Protein AF-A0AAW0H2U3-F1 (afdb_monomer_lite)

Secondary structure (DSSP, 8-state):
------------------------------------------------TT-----S--TTS--SHHHHHHHHHS-HHHHHHHHHHHHHHHHHHHHHHHHHHHHHHHHHHHHHHHHHHHHHHHHHHHHHHHHHHHHHHHHHHHHHHHHHHHHHHHHHHHHHHHHHHHHHHHHHHHTS--

Sequence (178 aa):
MKKQANKTASSGSSDKDSSAESSAPEEGEVSDSDSNSSSSSSDSDSSSEDEEFHDGYGEDLMGDEEDRARLEQMTEKEREQELFNRIEKREVLKRRFEIKKKLKTAKKKEKKEKKKKQEEEQEKKKLTQIQESQVTSHNKERRSKRDEKLDKKSQAMEELKAEREKRKNRTGKWGNEY

Structure (mmCIF, N/CA/C/O backbone):
data_AF-A0AAW0H2U3-F1
#
_entry.id   AF-A0AAW0H2U3-F1
#
loop_
_atom_site.group_PDB
_atom_site.id
_atom_site.type_symbol
_atom_site.label_atom_id
_atom_site.label_alt_id
_atom_site.label_comp_id
_atom_site.label_asym_id
_atom_site.label_entity_id
_atom_site.label_seq_id
_atom_site.pdbx_PDB_ins_code
_atom_site.Cartn_x
_atom_site.Cartn_y
_atom_site.Cartn_z
_atom_site.occupancy
_atom_site.B_iso_or_equiv
_atom_site.auth_seq_id
_atom_site.auth_comp_id
_atom_site.auth_asym_id
_atom_site.auth_atom_id
_atom_site.pdbx_PDB_model_num
ATOM 1 N N . MET A 1 1 ? 75.253 18.123 12.002 1.00 46.41 1 MET A N 1
ATOM 2 C CA . MET A 1 1 ? 75.728 18.165 10.600 1.00 46.41 1 MET A CA 1
ATOM 3 C C . MET A 1 1 ? 75.144 19.399 9.923 1.00 46.41 1 MET A C 1
ATOM 5 O O . MET A 1 1 ? 73.938 19.586 9.973 1.00 46.41 1 MET A O 1
ATOM 9 N N . LYS A 1 2 ? 76.006 20.270 9.385 1.00 54.75 2 LYS A N 1
ATOM 10 C CA . LYS A 1 2 ? 75.660 21.486 8.627 1.00 54.75 2 LYS A CA 1
ATOM 11 C C . LYS A 1 2 ? 75.398 21.124 7.159 1.00 54.75 2 LYS A C 1
ATOM 13 O O . LYS A 1 2 ? 76.157 20.324 6.618 1.00 54.75 2 LYS A O 1
ATOM 18 N N . LYS A 1 3 ? 74.435 21.776 6.500 1.00 58.53 3 LYS A N 1
ATOM 19 C CA . LYS A 1 3 ? 74.433 21.945 5.037 1.00 58.53 3 LYS A CA 1
ATOM 20 C C . LYS A 1 3 ? 74.069 23.388 4.663 1.00 58.53 3 LYS A C 1
ATOM 22 O O . LYS A 1 3 ? 72.943 23.830 4.847 1.00 58.53 3 LYS A O 1
ATOM 27 N N . GLN A 1 4 ? 75.094 24.100 4.198 1.00 50.50 4 GLN A N 1
ATOM 28 C CA . GLN A 1 4 ? 75.055 25.198 3.219 1.00 50.50 4 GLN A CA 1
ATOM 29 C C . GLN A 1 4 ? 74.691 24.596 1.839 1.00 50.50 4 GLN A C 1
ATOM 31 O O . GLN A 1 4 ? 74.838 23.388 1.684 1.00 50.50 4 GLN A O 1
ATOM 36 N N . ALA A 1 5 ? 74.290 25.270 0.762 1.00 57.78 5 ALA A N 1
ATOM 37 C CA . ALA A 1 5 ? 73.879 26.623 0.381 1.00 57.78 5 ALA A CA 1
ATOM 38 C C . ALA A 1 5 ? 73.262 26.478 -1.039 1.00 57.78 5 ALA A C 1
ATOM 40 O O . ALA A 1 5 ? 73.512 25.469 -1.698 1.00 57.78 5 ALA A O 1
ATOM 41 N N . ASN A 1 6 ? 72.490 27.461 -1.522 1.00 52.19 6 ASN A N 1
ATOM 42 C CA . ASN A 1 6 ? 72.778 28.197 -2.770 1.00 52.19 6 ASN A CA 1
ATOM 43 C C . ASN A 1 6 ? 71.575 29.026 -3.240 1.00 52.19 6 ASN A C 1
ATOM 45 O O . ASN A 1 6 ? 70.508 28.510 -3.557 1.00 52.19 6 ASN A O 1
ATOM 49 N N . LYS A 1 7 ? 71.813 30.338 -3.324 1.00 55.00 7 LYS A N 1
ATOM 50 C CA . LYS A 1 7 ? 71.036 31.291 -4.113 1.00 55.00 7 LYS A CA 1
ATOM 51 C C . LYS A 1 7 ? 71.403 31.116 -5.586 1.00 55.00 7 LYS A C 1
ATOM 53 O O . LYS A 1 7 ? 72.588 31.100 -5.901 1.00 55.00 7 LYS A O 1
ATOM 58 N N . THR A 1 8 ? 70.416 31.134 -6.474 1.00 54.19 8 THR A N 1
ATOM 59 C CA . THR A 1 8 ? 70.566 31.749 -7.799 1.00 54.19 8 THR A CA 1
ATOM 60 C C . THR A 1 8 ? 69.319 32.577 -8.073 1.00 54.19 8 THR A C 1
ATOM 62 O O . THR A 1 8 ? 68.198 32.145 -7.822 1.00 54.19 8 THR A O 1
ATOM 65 N N . ALA A 1 9 ? 69.549 33.821 -8.476 1.00 49.62 9 ALA A N 1
ATOM 66 C CA . ALA A 1 9 ? 68.538 34.745 -8.945 1.00 49.62 9 ALA A CA 1
ATOM 67 C C . ALA A 1 9 ? 68.483 34.647 -10.472 1.00 49.62 9 ALA A C 1
ATOM 69 O O . ALA A 1 9 ? 69.531 34.666 -11.116 1.00 49.62 9 ALA A O 1
ATOM 70 N N . SER A 1 10 ? 67.283 34.617 -11.044 1.00 47.59 10 SER A N 1
ATOM 71 C CA . SER A 1 10 ? 67.060 35.050 -12.421 1.00 47.59 10 SER A CA 1
ATOM 72 C C . SER A 1 10 ? 65.758 35.837 -12.486 1.00 47.59 10 SER A C 1
ATOM 74 O O . SER A 1 10 ? 64.670 35.313 -12.261 1.00 47.59 10 SER A O 1
ATOM 76 N N . SER A 1 11 ? 65.928 37.123 -12.753 1.00 51.44 11 SER A N 1
ATOM 77 C CA . SER A 1 11 ? 64.938 38.110 -13.162 1.00 51.44 11 SER A CA 1
ATOM 78 C C . SER A 1 11 ? 64.199 37.700 -14.437 1.00 51.44 11 SER A C 1
ATOM 80 O O . SER A 1 11 ? 64.834 37.237 -15.383 1.00 51.44 11 SER A O 1
ATOM 82 N N . GLY A 1 12 ? 62.898 37.978 -14.503 1.00 39.00 12 GLY A N 1
ATOM 83 C CA . GLY A 1 12 ? 62.126 37.872 -15.740 1.00 39.00 12 GLY A CA 1
ATOM 84 C C . GLY A 1 12 ? 60.643 38.147 -15.528 1.00 39.00 12 GLY A C 1
ATOM 85 O O . GLY A 1 12 ? 59.846 37.222 -15.453 1.00 39.00 12 GLY A O 1
ATOM 86 N N . SER A 1 13 ? 60.294 39.425 -15.404 1.00 47.81 13 SER A N 1
ATOM 87 C CA . SER A 1 13 ? 58.927 39.947 -15.435 1.00 47.81 13 SER A CA 1
ATOM 88 C C . SER A 1 13 ? 58.255 39.706 -16.791 1.00 47.81 13 SER A C 1
ATOM 90 O O . SER A 1 13 ? 58.853 40.012 -17.821 1.00 47.81 13 SER A O 1
ATOM 92 N N . SER A 1 14 ? 56.996 39.274 -16.803 1.00 47.28 14 SER A N 1
ATOM 93 C CA . SER A 1 14 ? 55.972 39.881 -17.668 1.00 47.28 14 SER A CA 1
ATOM 94 C C . SER A 1 14 ? 54.576 39.427 -17.251 1.00 47.28 14 SER A C 1
ATOM 96 O O . SER A 1 14 ? 54.293 38.243 -17.085 1.00 47.28 14 SER A O 1
ATOM 98 N N . ASP A 1 15 ? 53.742 40.432 -17.040 1.00 52.22 15 ASP A N 1
ATOM 99 C CA . ASP A 1 15 ? 52.359 40.395 -16.607 1.00 52.22 15 ASP A CA 1
ATOM 100 C C . ASP A 1 15 ? 51.448 39.654 -17.593 1.00 52.22 15 ASP A C 1
ATOM 102 O O . ASP A 1 15 ? 51.431 39.952 -18.790 1.00 52.22 15 ASP A O 1
ATOM 106 N N . LYS A 1 16 ? 50.613 38.752 -17.070 1.00 53.62 16 LYS A N 1
ATOM 107 C CA . LYS A 1 16 ? 49.353 38.345 -17.701 1.00 53.62 16 LYS A CA 1
ATOM 108 C C . LYS A 1 16 ? 48.272 38.228 -16.630 1.00 53.62 16 LYS A C 1
ATOM 110 O O . LYS A 1 16 ? 48.070 37.192 -16.009 1.00 53.62 16 LYS A O 1
ATOM 115 N N . ASP A 1 17 ? 47.639 39.373 -16.427 1.00 51.12 17 ASP A N 1
ATOM 116 C CA . ASP A 1 17 ? 46.295 39.565 -15.901 1.00 51.12 17 ASP A CA 1
ATOM 117 C C . ASP A 1 17 ? 45.294 38.673 -16.657 1.00 51.12 17 ASP A C 1
ATOM 119 O O . ASP A 1 17 ? 45.278 38.717 -17.890 1.00 51.12 17 ASP A O 1
ATOM 123 N N . SER A 1 18 ? 44.520 37.850 -15.937 1.00 53.06 18 SER A N 1
ATOM 124 C CA . SER A 1 18 ? 43.104 37.585 -16.243 1.00 53.06 18 SER A CA 1
ATOM 125 C C . SER A 1 18 ? 42.513 36.486 -15.347 1.00 53.06 18 SER A C 1
ATOM 127 O O . SER A 1 18 ? 42.918 35.327 -15.420 1.00 53.06 18 SER A O 1
ATOM 129 N N . SER A 1 19 ? 41.485 36.885 -14.595 1.00 49.78 19 SER A N 1
ATOM 130 C CA . SER A 1 19 ? 40.375 36.082 -14.064 1.00 49.78 19 SER A CA 1
ATOM 131 C C . SER A 1 19 ? 40.672 34.996 -13.028 1.00 49.78 19 SER A C 1
ATOM 133 O O . SER A 1 19 ? 40.776 33.804 -13.312 1.00 49.78 19 SER A O 1
ATOM 135 N N . ALA A 1 20 ? 40.626 35.428 -11.768 1.00 54.66 20 ALA A N 1
ATOM 136 C CA . ALA A 1 20 ? 40.094 34.618 -10.684 1.00 54.66 20 ALA A CA 1
ATOM 137 C C . ALA A 1 20 ? 38.582 34.403 -10.908 1.00 54.66 20 ALA A C 1
ATOM 139 O O . ALA A 1 20 ? 37.760 35.152 -10.391 1.00 54.66 20 ALA A O 1
ATOM 140 N N . GLU A 1 21 ? 38.217 33.387 -11.688 1.00 49.78 21 GLU A N 1
ATOM 141 C CA . GLU A 1 21 ? 36.847 32.864 -11.708 1.00 49.78 21 GLU A CA 1
ATOM 142 C C . GLU A 1 21 ? 36.659 31.975 -10.474 1.00 49.78 21 GLU A C 1
ATOM 144 O O . GLU A 1 21 ? 36.859 30.760 -10.488 1.00 49.78 21 GLU A O 1
ATOM 149 N N . SER A 1 22 ? 36.312 32.605 -9.357 1.00 55.06 22 SER A N 1
ATOM 150 C CA . SER A 1 22 ? 35.748 31.929 -8.195 1.00 55.06 22 SER A CA 1
ATOM 151 C C . SER A 1 22 ? 34.337 31.443 -8.540 1.00 55.06 22 SER A C 1
ATOM 153 O O . SER A 1 22 ? 33.365 32.168 -8.343 1.00 55.06 22 SER A O 1
ATOM 155 N N . SER A 1 23 ? 34.214 30.228 -9.075 1.00 54.56 23 SER A N 1
ATOM 156 C CA . SER A 1 23 ? 32.917 29.557 -9.212 1.00 54.56 23 SER A CA 1
ATOM 157 C C . SER A 1 23 ? 32.465 29.044 -7.843 1.00 54.56 23 SER A C 1
ATOM 159 O O . SER A 1 23 ? 32.978 28.049 -7.330 1.00 54.56 23 SER A O 1
ATOM 161 N N . ALA A 1 24 ? 31.543 29.779 -7.225 1.00 66.31 24 ALA A N 1
ATOM 162 C CA . ALA A 1 24 ? 30.784 29.343 -6.060 1.00 66.31 24 ALA A CA 1
ATOM 163 C C . ALA A 1 24 ? 29.825 28.193 -6.443 1.00 66.31 24 ALA A C 1
ATOM 165 O O . ALA A 1 24 ? 29.380 28.146 -7.591 1.00 66.31 24 ALA A O 1
ATOM 166 N N . PRO A 1 25 ? 29.484 27.273 -5.522 1.00 61.38 25 PRO A N 1
ATOM 167 C CA . PRO A 1 25 ? 28.408 26.318 -5.758 1.00 61.38 25 PRO A CA 1
ATOM 168 C C . PRO A 1 25 ? 27.064 27.059 -5.841 1.00 61.38 25 PRO A C 1
ATOM 170 O O . PRO A 1 25 ? 26.714 27.838 -4.957 1.00 61.38 25 PRO A O 1
ATOM 173 N N . GLU A 1 26 ? 26.338 26.824 -6.930 1.00 60.19 26 GLU A N 1
ATOM 174 C CA . GLU A 1 26 ? 24.971 2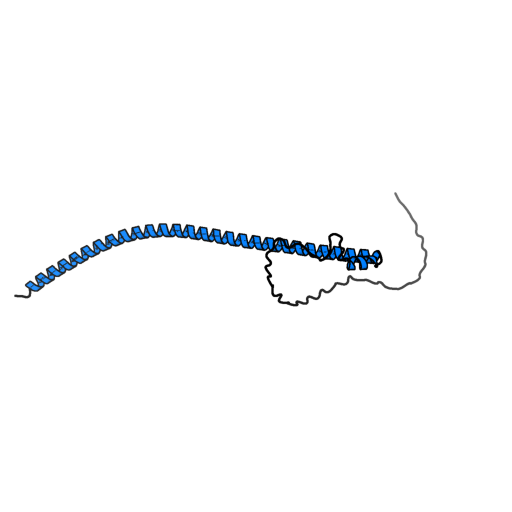7.288 -7.157 1.00 60.19 26 GLU A CA 1
ATOM 175 C C . GLU A 1 26 ? 24.030 26.532 -6.204 1.00 60.19 26 GLU A C 1
ATOM 177 O O . GLU A 1 26 ? 23.729 25.354 -6.400 1.00 60.19 26 GLU A O 1
ATOM 182 N N . GLU A 1 27 ? 23.625 27.197 -5.122 1.00 60.88 27 GLU A N 1
ATOM 183 C CA . GLU A 1 27 ? 22.550 26.749 -4.237 1.00 60.88 27 GLU A CA 1
ATOM 184 C C . GLU A 1 27 ? 21.246 26.727 -5.046 1.00 60.88 27 GLU A C 1
ATOM 186 O O . GLU A 1 27 ? 20.675 27.768 -5.373 1.00 60.88 27 GLU A O 1
ATOM 191 N N . GLY A 1 28 ? 20.799 25.526 -5.411 1.00 58.56 28 GLY A N 1
ATOM 192 C CA . GLY A 1 28 ? 19.522 25.316 -6.077 1.00 58.56 28 GLY A CA 1
ATOM 193 C C . GLY A 1 28 ? 18.366 25.671 -5.147 1.00 58.56 28 GLY A C 1
ATOM 194 O O . GLY A 1 28 ? 18.062 24.933 -4.210 1.00 58.56 28 GLY A O 1
ATOM 195 N N . GLU A 1 29 ? 17.698 26.786 -5.430 1.00 51.19 29 GLU A N 1
ATOM 196 C CA . GLU A 1 29 ? 16.422 27.136 -4.816 1.00 51.19 29 GLU A CA 1
ATOM 197 C C . GLU A 1 29 ? 15.360 26.103 -5.226 1.00 51.19 29 GLU A C 1
ATOM 199 O O . GLU A 1 29 ? 14.973 25.989 -6.391 1.00 51.19 29 GLU A O 1
ATOM 204 N N . VAL A 1 30 ? 14.877 25.324 -4.258 1.00 57.69 30 VAL A N 1
ATOM 205 C CA . VAL A 1 30 ? 13.675 24.503 -4.423 1.00 57.69 30 VAL A CA 1
ATOM 206 C C . VAL A 1 30 ? 12.457 25.395 -4.196 1.00 57.69 30 VAL A C 1
ATOM 208 O O . VAL A 1 30 ? 12.258 25.951 -3.121 1.00 57.69 30 VAL A O 1
ATOM 211 N N . SER A 1 31 ? 11.648 25.587 -5.236 1.00 61.56 31 SER A N 1
ATOM 212 C CA . SER A 1 31 ? 10.378 26.301 -5.120 1.00 61.56 31 SER A CA 1
ATOM 213 C C . SER A 1 31 ? 9.342 25.384 -4.462 1.00 61.56 31 SER A C 1
ATOM 215 O O . SER A 1 31 ? 8.801 24.485 -5.109 1.00 61.56 31 SER A O 1
ATOM 217 N N . ASP A 1 32 ? 9.057 25.612 -3.179 1.00 60.34 32 ASP A N 1
ATOM 218 C CA . ASP A 1 32 ? 7.914 25.023 -2.477 1.00 60.34 32 ASP A CA 1
ATOM 219 C C . ASP A 1 32 ? 6.616 25.680 -2.973 1.00 60.34 32 ASP A C 1
ATOM 221 O O . ASP A 1 32 ? 6.073 26.611 -2.378 1.00 60.34 32 ASP A O 1
ATOM 225 N N . SER A 1 33 ? 6.109 25.217 -4.116 1.00 60.69 33 SER A N 1
ATOM 226 C CA . SER A 1 33 ? 4.716 25.458 -4.490 1.00 60.69 33 SER A CA 1
ATOM 227 C C . SER A 1 33 ? 3.840 24.367 -3.886 1.00 60.69 33 SER A C 1
ATOM 229 O O . SER A 1 33 ? 3.604 23.322 -4.496 1.00 60.69 33 SER A O 1
ATOM 231 N N . ASP A 1 34 ? 3.321 24.650 -2.690 1.00 58.72 34 ASP A N 1
ATOM 232 C CA . ASP A 1 34 ? 2.207 23.949 -2.052 1.00 58.72 34 ASP A CA 1
ATOM 233 C C . ASP A 1 34 ? 0.934 24.059 -2.909 1.00 58.72 34 ASP A C 1
ATOM 235 O O . ASP A 1 34 ? 0.010 24.830 -2.644 1.00 58.72 34 ASP A O 1
ATOM 239 N N . SER A 1 35 ? 0.851 23.251 -3.963 1.00 58.47 35 SER A N 1
ATOM 240 C CA . SER A 1 35 ? -0.425 22.937 -4.594 1.00 58.47 35 SER A CA 1
ATOM 241 C C . SER A 1 35 ? -1.080 21.808 -3.809 1.00 58.47 35 SER A C 1
ATOM 243 O O . SER A 1 35 ? -0.843 20.626 -4.061 1.00 58.47 35 SER A O 1
ATOM 245 N N . ASN A 1 36 ? -1.930 22.192 -2.852 1.00 60.12 36 ASN A N 1
ATOM 246 C CA . ASN A 1 36 ? -2.931 21.329 -2.226 1.00 60.12 36 ASN A CA 1
ATOM 247 C C . ASN A 1 36 ? -3.916 20.839 -3.303 1.00 60.12 36 ASN A C 1
ATOM 249 O O . ASN A 1 36 ? -5.021 21.347 -3.482 1.00 60.12 36 ASN A O 1
ATOM 253 N N . SER A 1 37 ? -3.476 19.844 -4.064 1.00 53.44 37 SER A N 1
ATOM 254 C CA . SER A 1 37 ? -4.345 18.956 -4.809 1.00 53.44 37 SER A CA 1
ATOM 255 C C . SER A 1 37 ? -4.984 18.038 -3.775 1.00 53.44 37 SER A C 1
ATOM 257 O O . SER A 1 37 ? -4.365 17.078 -3.311 1.00 53.44 37 SER A O 1
ATOM 259 N N . SER A 1 38 ? -6.226 18.345 -3.413 1.00 60.06 38 SER A N 1
ATOM 260 C CA . SER A 1 38 ? -7.130 17.438 -2.714 1.00 60.06 38 SER A CA 1
ATOM 261 C C . SER A 1 38 ? -7.328 16.173 -3.558 1.00 60.06 38 SER A C 1
ATOM 263 O O . SER A 1 38 ? -8.276 16.030 -4.329 1.00 60.06 38 SER A O 1
ATOM 265 N N . SER A 1 39 ? -6.387 15.235 -3.436 1.00 50.38 39 SER A N 1
ATOM 266 C CA . SER A 1 39 ? -6.496 13.913 -4.031 1.00 50.38 39 SER A CA 1
ATOM 267 C C . SER A 1 39 ? -7.618 13.189 -3.306 1.00 50.38 39 SER A C 1
ATOM 269 O O . SER A 1 39 ? -7.430 12.663 -2.207 1.00 50.38 39 SER A O 1
ATOM 271 N N . SER A 1 40 ? -8.805 13.201 -3.904 1.00 53.28 40 SER A N 1
ATOM 272 C CA . SER A 1 40 ? -9.861 12.263 -3.566 1.00 53.28 40 SER A CA 1
ATOM 273 C C . SER A 1 40 ? -9.268 10.859 -3.685 1.00 53.28 40 SER A C 1
ATOM 275 O O . SER A 1 40 ? -8.949 10.373 -4.771 1.00 53.28 40 SER A O 1
ATOM 277 N N . SER A 1 41 ? -9.011 10.229 -2.539 1.00 53.84 41 SER A N 1
ATOM 278 C CA . SER A 1 41 ? -8.565 8.846 -2.477 1.00 53.84 41 SER A CA 1
ATOM 279 C C . SER A 1 41 ? -9.734 7.983 -2.932 1.00 53.84 41 SER A C 1
ATOM 281 O O . SER A 1 41 ? -10.586 7.582 -2.141 1.00 53.84 41 SER A O 1
ATOM 283 N N . SER A 1 42 ? -9.810 7.748 -4.237 1.00 49.53 42 SER A N 1
ATOM 284 C CA . SER A 1 42 ? -10.599 6.656 -4.778 1.00 49.53 42 SER A CA 1
ATOM 285 C C . SER A 1 42 ? -9.934 5.365 -4.296 1.00 49.53 42 SER A C 1
ATOM 287 O O . SER A 1 42 ? -9.005 4.847 -4.917 1.00 49.53 42 SER A O 1
ATOM 289 N N . ASP A 1 43 ? -10.348 4.901 -3.114 1.00 55.88 43 ASP A N 1
ATOM 290 C CA . ASP A 1 43 ? -10.106 3.549 -2.618 1.00 55.88 43 ASP A CA 1
ATOM 291 C C . ASP A 1 43 ? -10.887 2.591 -3.524 1.00 55.88 43 ASP A C 1
ATOM 293 O O . ASP A 1 43 ? -11.962 2.094 -3.193 1.00 55.88 43 ASP A O 1
ATOM 297 N N . SER A 1 44 ? -10.354 2.359 -4.723 1.00 49.41 44 SER A N 1
ATOM 298 C CA . SER A 1 44 ? -10.703 1.179 -5.496 1.00 49.41 44 SER A CA 1
ATOM 299 C C . SER A 1 44 ? -10.084 -0.011 -4.760 1.00 49.41 44 SER A C 1
ATOM 301 O O . SER A 1 44 ? -8.931 -0.385 -4.986 1.00 49.41 44 SER A O 1
ATOM 303 N N . ASP A 1 45 ? -10.831 -0.534 -3.785 1.00 55.50 45 ASP A N 1
ATOM 304 C CA . ASP A 1 45 ? -10.535 -1.736 -2.997 1.00 55.50 45 ASP A CA 1
ATOM 305 C C . ASP A 1 45 ? -10.720 -2.981 -3.883 1.00 55.50 45 ASP A C 1
ATOM 307 O O . ASP A 1 45 ? -11.538 -3.864 -3.625 1.00 55.50 45 ASP A O 1
ATOM 311 N N . SER A 1 46 ? -9.971 -3.032 -4.988 1.00 51.19 46 SER A N 1
ATOM 312 C CA . SER A 1 46 ? -9.785 -4.246 -5.775 1.00 51.19 46 SER A CA 1
ATOM 313 C C . SER A 1 46 ? -8.884 -5.171 -4.961 1.00 51.19 46 SER A C 1
ATOM 315 O O . SER A 1 46 ? -7.662 -5.196 -5.099 1.00 51.19 46 SER A O 1
ATOM 317 N N . SER A 1 47 ? -9.506 -5.855 -4.003 1.00 57.19 47 SER A N 1
ATOM 318 C CA . SER A 1 47 ? -8.889 -6.785 -3.062 1.00 57.19 47 SER A CA 1
ATOM 319 C C . SER A 1 47 ? -8.446 -8.059 -3.785 1.00 57.19 47 SER A C 1
ATOM 321 O O . SER A 1 47 ? -9.087 -9.102 -3.709 1.00 57.19 47 SER A O 1
ATOM 323 N N . SER A 1 48 ? -7.332 -7.970 -4.503 1.00 55.59 48 SER A N 1
ATOM 324 C CA . SER A 1 48 ? -6.569 -9.123 -4.963 1.00 55.59 48 SER A CA 1
ATOM 325 C C . SER A 1 48 ? -5.156 -8.997 -4.400 1.00 55.59 48 SER A C 1
ATOM 327 O O . SER A 1 48 ? -4.403 -8.090 -4.748 1.00 55.59 48 SER A O 1
ATOM 329 N N . GLU A 1 49 ? -4.791 -9.878 -3.467 1.00 58.66 49 GLU A N 1
ATOM 330 C CA . GLU A 1 49 ? -3.409 -9.985 -2.965 1.00 58.66 49 GLU A CA 1
ATOM 331 C C . GLU A 1 49 ? -2.438 -10.524 -4.052 1.00 58.66 49 GLU A C 1
ATOM 333 O O . GLU A 1 49 ? -1.216 -10.463 -3.859 1.00 58.66 49 GLU A O 1
ATOM 338 N N . ASP A 1 50 ? -2.996 -10.919 -5.209 1.00 60.06 50 ASP A N 1
ATOM 339 C CA . ASP A 1 50 ? -2.359 -11.378 -6.451 1.00 60.06 50 ASP A CA 1
ATOM 340 C C . ASP A 1 50 ? -2.331 -10.297 -7.554 1.00 60.06 50 ASP A C 1
ATOM 342 O O . ASP A 1 50 ? -2.339 -10.608 -8.741 1.00 60.06 50 ASP A O 1
ATOM 346 N N . GLU A 1 51 ? -2.310 -9.004 -7.203 1.00 72.88 51 GLU A N 1
ATOM 347 C CA . GLU A 1 51 ? -1.895 -7.967 -8.164 1.00 72.88 51 GLU A CA 1
ATOM 348 C C . GLU A 1 51 ? -0.457 -8.294 -8.627 1.00 72.88 51 GLU A C 1
ATOM 350 O O . GLU A 1 51 ? 0.505 -8.112 -7.874 1.00 72.88 51 GLU A O 1
ATOM 355 N N . GLU A 1 52 ? -0.306 -8.839 -9.834 1.00 80.19 52 GLU A N 1
ATOM 356 C CA . GLU A 1 52 ? 0.990 -9.053 -10.474 1.00 80.19 52 GLU A CA 1
ATOM 357 C C . GLU A 1 52 ? 1.463 -7.745 -11.127 1.00 80.19 52 GLU A C 1
ATOM 359 O O . GLU A 1 52 ? 0.672 -6.901 -11.560 1.00 80.19 52 GLU A O 1
ATOM 364 N N . PHE A 1 53 ? 2.774 -7.508 -11.098 1.00 85.50 53 PHE A N 1
ATOM 365 C CA . PHE A 1 53 ? 3.347 -6.281 -11.634 1.00 85.50 53 PHE A CA 1
ATOM 366 C C . PHE A 1 53 ? 3.404 -6.371 -13.160 1.00 85.50 53 PHE A C 1
ATOM 368 O O . PHE A 1 53 ? 4.208 -7.124 -13.703 1.00 85.50 53 PHE A O 1
ATOM 375 N N . HIS A 1 54 ? 2.580 -5.577 -13.839 1.00 87.50 54 HIS A N 1
ATOM 376 C CA . HIS A 1 54 ? 2.563 -5.488 -15.296 1.00 87.50 54 HIS A CA 1
ATOM 377 C C . HIS A 1 54 ? 2.990 -4.081 -15.727 1.00 87.50 54 HIS A C 1
ATOM 379 O O . HIS A 1 54 ? 2.276 -3.109 -15.479 1.00 87.50 54 HIS A O 1
ATOM 385 N N . ASP A 1 55 ? 4.163 -3.966 -16.352 1.00 88.25 55 ASP A N 1
ATOM 386 C CA . ASP A 1 55 ? 4.685 -2.715 -16.924 1.00 88.25 55 ASP A CA 1
ATOM 387 C C . ASP A 1 55 ? 4.503 -2.616 -18.447 1.00 88.25 55 ASP A C 1
ATOM 389 O O . ASP A 1 55 ? 4.858 -1.597 -19.036 1.00 88.25 55 ASP A O 1
ATOM 393 N N . GLY A 1 56 ? 3.923 -3.649 -19.065 1.00 87.62 56 GLY A N 1
ATOM 394 C CA . GLY A 1 56 ? 3.669 -3.721 -20.505 1.00 87.62 56 GLY A CA 1
ATOM 395 C C . GLY A 1 56 ? 4.835 -4.268 -21.331 1.00 87.62 56 GLY A C 1
ATOM 396 O O . GLY A 1 56 ? 4.712 -4.330 -22.547 1.00 87.62 56 GLY A O 1
ATOM 397 N N . TYR A 1 57 ? 5.935 -4.685 -20.699 1.00 91.00 57 TYR A N 1
ATOM 398 C CA . TYR A 1 57 ? 7.083 -5.281 -21.382 1.00 91.00 57 TYR A CA 1
ATOM 399 C C . TYR A 1 57 ? 7.317 -6.724 -20.924 1.00 91.00 57 TYR A C 1
ATOM 401 O O . TYR A 1 57 ? 7.063 -7.073 -19.769 1.00 91.00 57 TYR A O 1
ATOM 409 N N . GLY A 1 58 ? 7.863 -7.554 -21.815 1.00 87.81 58 GLY A N 1
ATOM 410 C CA . GLY A 1 58 ? 8.280 -8.916 -21.487 1.00 87.81 58 GLY A CA 1
ATOM 411 C C . GLY A 1 58 ? 9.482 -8.967 -20.540 1.00 87.81 58 GLY A C 1
ATOM 412 O O . GLY A 1 58 ? 10.098 -7.951 -20.196 1.00 87.81 58 GLY A O 1
ATOM 413 N N . GLU A 1 59 ? 9.861 -10.172 -20.119 1.00 87.12 59 GLU A N 1
ATOM 414 C CA . GLU A 1 59 ? 11.077 -10.387 -19.321 1.00 87.12 59 GLU A CA 1
ATOM 415 C C . GLU A 1 59 ? 12.340 -9.912 -20.068 1.00 87.12 59 GLU A C 1
ATOM 417 O O . GLU A 1 59 ? 13.255 -9.369 -19.452 1.00 87.12 59 GLU A O 1
ATOM 422 N N . ASP A 1 60 ? 12.316 -9.981 -21.401 1.00 88.25 60 ASP A N 1
ATOM 423 C CA . ASP A 1 60 ? 13.344 -9.506 -22.333 1.00 88.25 60 ASP A CA 1
ATOM 424 C C . ASP A 1 60 ? 13.367 -7.978 -22.544 1.00 88.25 60 ASP A C 1
ATOM 426 O O . ASP A 1 60 ? 14.179 -7.498 -23.330 1.00 88.25 60 ASP A O 1
ATOM 430 N N . LEU A 1 61 ? 12.510 -7.206 -21.854 1.00 88.38 61 LEU A N 1
ATOM 431 C CA . LEU A 1 61 ? 12.357 -5.739 -21.996 1.00 88.38 61 LEU A CA 1
ATOM 432 C C . LEU A 1 61 ? 11.904 -5.286 -23.394 1.00 88.38 61 LEU A C 1
ATOM 434 O O . LEU A 1 61 ? 11.891 -4.086 -23.699 1.00 88.38 61 LEU A O 1
ATOM 438 N N . MET A 1 62 ? 11.512 -6.242 -24.230 1.00 86.75 62 MET A N 1
ATOM 439 C CA . MET A 1 62 ? 10.952 -6.002 -25.547 1.00 86.75 62 MET A CA 1
ATOM 440 C C . MET A 1 62 ? 9.432 -5.951 -25.412 1.00 86.75 62 MET A C 1
ATOM 442 O O . MET A 1 62 ? 8.829 -6.696 -24.631 1.00 86.75 62 MET A O 1
ATOM 446 N N . GLY A 1 63 ? 8.813 -5.032 -26.144 1.00 88.56 63 GLY A N 1
ATOM 447 C CA . GLY A 1 63 ? 7.368 -4.998 -26.288 1.00 88.56 63 GLY A CA 1
ATOM 448 C C . GLY A 1 63 ? 6.893 -5.978 -27.360 1.00 88.56 63 GLY A C 1
ATOM 449 O O . GLY A 1 63 ? 7.446 -7.071 -27.563 1.00 88.56 63 GLY A O 1
ATOM 450 N N . ASP A 1 64 ? 5.863 -5.538 -28.068 1.00 88.75 64 ASP A N 1
ATOM 451 C CA . ASP A 1 6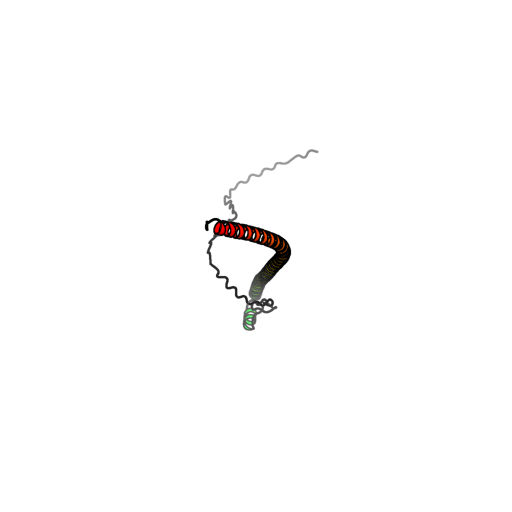4 ? 5.252 -6.270 -29.169 1.00 88.75 64 ASP A CA 1
ATOM 452 C C . ASP A 1 64 ? 6.152 -6.280 -30.422 1.00 88.75 64 ASP A C 1
ATOM 454 O O . ASP A 1 64 ? 7.191 -5.622 -30.483 1.00 88.75 64 ASP A O 1
ATOM 458 N N . GLU A 1 65 ? 5.750 -7.029 -31.451 1.00 89.12 65 GLU A N 1
ATOM 459 C CA . GLU A 1 65 ? 6.493 -7.195 -32.714 1.00 89.12 65 GLU A CA 1
ATOM 460 C C . GLU A 1 65 ? 6.911 -5.853 -33.354 1.00 89.12 65 GLU A C 1
ATOM 462 O O . GLU A 1 65 ? 8.020 -5.712 -33.869 1.00 89.12 65 GLU A O 1
ATOM 467 N N . GLU A 1 66 ? 6.047 -4.838 -33.276 1.00 90.00 66 GLU A N 1
ATOM 468 C CA . GLU A 1 66 ? 6.317 -3.493 -33.798 1.00 90.00 66 GLU A CA 1
ATOM 469 C C . GLU A 1 66 ? 7.429 -2.776 -33.017 1.00 90.00 66 GLU A C 1
ATOM 471 O O . GLU A 1 66 ? 8.293 -2.125 -33.609 1.00 90.00 66 GLU A O 1
ATOM 476 N N . ASP A 1 67 ? 7.455 -2.940 -31.692 1.00 92.69 67 ASP A N 1
ATOM 477 C CA . ASP A 1 67 ? 8.510 -2.394 -30.838 1.00 92.69 67 ASP A CA 1
ATOM 478 C C . ASP A 1 67 ? 9.863 -3.049 -31.148 1.00 92.69 67 ASP A C 1
ATOM 480 O O . ASP A 1 67 ? 10.880 -2.358 -31.255 1.00 92.69 67 ASP A O 1
ATOM 484 N N . ARG A 1 68 ? 9.869 -4.367 -31.390 1.00 91.25 68 ARG A N 1
ATOM 485 C CA . ARG A 1 68 ? 11.077 -5.102 -31.802 1.00 91.25 68 ARG A CA 1
ATOM 486 C C . ARG A 1 68 ? 11.605 -4.597 -33.138 1.00 91.25 68 ARG A C 1
ATOM 488 O O . ARG A 1 68 ? 12.790 -4.290 -33.241 1.00 91.25 68 ARG A O 1
ATOM 495 N N . ALA A 1 69 ? 10.730 -4.454 -34.133 1.00 92.94 69 ALA A N 1
ATOM 496 C CA . ALA A 1 69 ? 11.108 -3.958 -35.452 1.00 92.94 69 ALA A CA 1
ATOM 497 C C . ALA A 1 69 ? 11.651 -2.522 -35.389 1.00 92.94 69 ALA A C 1
ATOM 499 O O . ALA A 1 69 ? 12.641 -2.200 -36.047 1.00 92.94 69 ALA A O 1
ATOM 500 N N . ARG A 1 70 ? 11.044 -1.661 -34.562 1.00 92.88 70 ARG A N 1
ATOM 501 C CA . ARG A 1 70 ? 11.537 -0.299 -34.339 1.00 92.88 70 ARG A CA 1
ATOM 502 C C . ARG A 1 70 ? 12.929 -0.315 -33.715 1.00 92.88 70 ARG A C 1
ATOM 504 O O . ARG A 1 70 ? 13.815 0.354 -34.235 1.00 92.88 70 ARG A O 1
ATOM 511 N N . LEU A 1 71 ? 13.141 -1.081 -32.643 1.00 90.25 71 LEU A N 1
ATOM 512 C CA . LEU A 1 71 ? 14.457 -1.217 -32.011 1.00 90.25 71 LEU A CA 1
ATOM 513 C C . LEU A 1 71 ? 15.506 -1.777 -32.979 1.00 90.25 71 LEU A C 1
ATOM 515 O O . LEU A 1 71 ? 16.660 -1.349 -32.935 1.00 90.25 71 LEU A O 1
ATOM 519 N N . GLU A 1 72 ? 15.128 -2.704 -33.860 1.00 91.00 72 GLU A N 1
ATOM 520 C CA . GLU A 1 72 ? 16.032 -3.290 -34.851 1.00 91.00 72 GLU A CA 1
ATOM 521 C C . GLU A 1 72 ? 16.515 -2.266 -35.893 1.00 91.00 72 GLU A C 1
ATOM 523 O O . GLU A 1 72 ? 17.680 -2.294 -36.291 1.00 91.00 72 GLU A O 1
ATOM 528 N N . GLN A 1 73 ? 15.658 -1.314 -36.270 1.00 91.88 73 GLN A N 1
ATOM 529 C CA . GLN A 1 73 ? 15.995 -0.233 -37.204 1.00 91.88 73 GLN A CA 1
ATOM 530 C C . GLN A 1 73 ? 16.879 0.864 -36.587 1.00 91.88 73 GLN A C 1
ATOM 532 O O . GLN A 1 73 ? 17.555 1.582 -37.325 1.00 91.88 73 GLN A O 1
ATOM 537 N N . MET A 1 74 ? 16.881 1.009 -35.257 1.00 91.56 74 MET A N 1
ATOM 538 C CA . MET A 1 74 ? 17.720 1.990 -34.556 1.00 91.56 74 MET A CA 1
ATOM 539 C C . MET A 1 74 ? 19.190 1.557 -34.537 1.00 91.56 74 MET A C 1
ATOM 541 O O . MET A 1 74 ? 19.519 0.369 -34.625 1.00 91.56 74 MET A O 1
ATOM 545 N N . THR A 1 75 ? 20.093 2.525 -34.364 1.00 95.06 75 THR A N 1
ATOM 546 C CA . THR A 1 75 ? 21.510 2.212 -34.149 1.00 95.06 75 THR A CA 1
ATOM 547 C C . THR A 1 75 ? 21.715 1.507 -32.807 1.00 95.06 75 THR A C 1
ATOM 549 O O . THR A 1 75 ? 20.935 1.678 -31.872 1.00 95.06 75 THR A O 1
ATOM 552 N N . GLU A 1 76 ? 22.789 0.724 -32.684 1.00 91.88 76 GLU A N 1
ATOM 553 C CA . GLU A 1 76 ? 23.089 -0.045 -31.465 1.00 91.88 76 GLU A CA 1
ATOM 554 C C . GLU A 1 76 ? 23.108 0.835 -30.204 1.00 91.88 76 GLU A C 1
ATOM 556 O O . GLU A 1 76 ? 22.496 0.488 -29.198 1.00 91.88 76 GLU A O 1
ATOM 561 N N . LYS A 1 77 ? 23.691 2.038 -30.294 1.00 95.06 77 LYS A N 1
ATOM 562 C CA . LYS A 1 77 ? 23.721 3.001 -29.182 1.00 95.06 77 LYS A CA 1
ATOM 563 C C . LYS A 1 77 ? 22.330 3.454 -28.747 1.00 95.06 77 LYS A C 1
ATOM 565 O O . LYS A 1 77 ? 22.066 3.561 -27.555 1.00 95.06 77 LYS A O 1
ATOM 570 N N . GLU A 1 78 ? 21.452 3.745 -29.699 1.00 94.50 78 GLU A N 1
ATOM 571 C CA . GLU A 1 78 ? 20.088 4.191 -29.403 1.00 94.50 78 GLU A CA 1
ATOM 572 C C . GLU A 1 78 ? 19.237 3.038 -28.861 1.00 94.50 78 GLU A C 1
ATOM 574 O O . GLU A 1 78 ? 18.450 3.233 -27.936 1.00 94.50 78 GLU A O 1
ATOM 579 N N . ARG A 1 79 ? 19.439 1.823 -29.385 1.00 94.50 79 ARG A N 1
ATOM 580 C CA . ARG A 1 79 ? 18.789 0.606 -28.888 1.00 94.50 79 ARG A CA 1
ATOM 581 C C . ARG A 1 79 ? 19.160 0.328 -27.431 1.00 94.50 79 ARG A C 1
ATOM 583 O O . ARG A 1 79 ? 18.275 0.081 -26.616 1.00 94.50 79 ARG A O 1
ATOM 590 N N . GLU A 1 80 ? 20.447 0.386 -27.093 1.00 93.88 80 GLU A N 1
ATOM 591 C CA . GLU A 1 80 ? 20.918 0.177 -25.720 1.00 93.88 80 GLU A CA 1
ATOM 592 C C . GLU A 1 80 ? 20.409 1.257 -24.761 1.00 93.88 80 GLU A C 1
ATOM 594 O O . GLU A 1 80 ? 19.978 0.934 -23.654 1.00 93.88 80 GLU A O 1
ATOM 599 N N . GLN A 1 81 ? 20.395 2.526 -25.182 1.00 95.25 81 GLN A N 1
ATOM 600 C CA . GLN A 1 81 ? 19.836 3.614 -24.374 1.00 95.25 81 GLN A CA 1
ATOM 601 C C . GLN A 1 81 ? 18.344 3.416 -24.093 1.00 95.25 81 GLN A C 1
ATOM 603 O O . GLN A 1 81 ? 17.891 3.627 -22.968 1.00 95.25 81 GLN A O 1
ATOM 608 N N . GLU A 1 82 ? 17.575 2.983 -25.089 1.00 94.00 82 GLU A N 1
ATOM 609 C CA . GLU A 1 82 ? 16.150 2.712 -24.921 1.00 94.00 82 GLU A CA 1
ATOM 610 C C . GLU A 1 82 ? 15.913 1.542 -23.951 1.00 94.00 82 GLU A C 1
ATOM 612 O O . GLU A 1 82 ? 15.092 1.652 -23.037 1.00 94.00 82 GLU A O 1
ATOM 617 N N . LEU A 1 83 ? 16.680 0.454 -24.077 1.00 92.69 83 LEU A N 1
ATOM 618 C CA . LEU A 1 83 ? 16.632 -0.667 -23.132 1.00 92.69 83 LEU A CA 1
ATOM 619 C C . LEU A 1 83 ? 17.016 -0.236 -21.713 1.00 92.69 83 LEU A C 1
ATOM 621 O O . LEU A 1 83 ? 16.342 -0.617 -20.755 1.00 92.69 83 LEU A O 1
ATOM 625 N N . PHE A 1 84 ? 18.037 0.606 -21.565 1.00 95.25 84 PHE A N 1
ATOM 626 C CA . PHE A 1 84 ? 18.436 1.155 -20.272 1.00 95.25 84 PHE A CA 1
ATOM 627 C C . PHE A 1 84 ? 17.312 1.983 -19.635 1.00 95.25 84 PHE A C 1
ATOM 629 O O . PHE A 1 84 ? 16.919 1.726 -18.496 1.00 95.25 84 PHE A O 1
ATOM 636 N N . ASN A 1 85 ? 16.705 2.894 -20.401 1.00 94.06 85 ASN A N 1
ATOM 637 C CA . ASN A 1 85 ? 15.566 3.693 -19.946 1.00 94.06 85 ASN A CA 1
ATOM 638 C C . ASN A 1 85 ? 14.390 2.812 -19.492 1.00 94.06 85 ASN A C 1
ATOM 640 O O . ASN A 1 85 ? 13.684 3.144 -18.535 1.00 94.06 85 ASN A O 1
ATOM 644 N N . ARG A 1 86 ? 14.150 1.686 -20.175 1.00 94.31 86 ARG A N 1
ATOM 645 C CA . ARG A 1 86 ? 13.105 0.721 -19.799 1.00 94.31 86 ARG A CA 1
ATOM 646 C C . ARG A 1 86 ? 13.437 -0.001 -18.502 1.00 94.31 86 ARG A C 1
ATOM 648 O O . ARG A 1 86 ? 12.556 -0.115 -17.651 1.00 94.31 86 ARG A O 1
ATOM 655 N N . ILE A 1 87 ? 14.685 -0.436 -18.324 1.00 94.00 87 ILE A N 1
ATOM 656 C CA . ILE A 1 87 ? 15.148 -1.073 -17.084 1.00 94.00 87 ILE A CA 1
ATOM 657 C C . ILE A 1 87 ? 14.963 -0.122 -15.905 1.00 94.00 87 ILE A C 1
ATOM 659 O O . ILE A 1 87 ? 14.333 -0.499 -14.919 1.00 94.00 87 ILE A O 1
ATOM 663 N N . GLU A 1 88 ? 15.423 1.124 -16.016 1.00 95.19 88 GLU A N 1
ATOM 664 C CA . GLU A 1 88 ? 15.283 2.099 -14.932 1.00 95.19 88 GLU A CA 1
ATOM 665 C C . GLU A 1 88 ? 13.813 2.351 -14.577 1.00 95.19 88 GLU A C 1
ATOM 667 O O . GLU A 1 88 ? 13.428 2.324 -13.401 1.00 95.19 88 GLU A O 1
ATOM 672 N N . LYS A 1 89 ? 12.952 2.531 -15.589 1.00 94.75 89 LYS A N 1
ATOM 673 C CA . LYS A 1 89 ? 11.504 2.687 -15.379 1.00 94.75 89 LYS A CA 1
ATOM 674 C C . LYS A 1 89 ? 10.907 1.470 -14.673 1.00 94.75 89 LYS A C 1
ATOM 676 O O . LYS A 1 89 ? 10.163 1.640 -13.701 1.00 94.75 89 LYS A O 1
ATOM 681 N N . ARG A 1 90 ? 11.252 0.258 -15.117 1.00 95.19 90 ARG A N 1
ATOM 682 C CA . ARG A 1 90 ? 10.811 -1.002 -14.506 1.00 95.19 90 ARG A CA 1
ATOM 683 C C . ARG A 1 90 ? 11.253 -1.092 -13.053 1.00 95.19 90 ARG A C 1
ATOM 685 O O . ARG A 1 90 ? 10.428 -1.389 -12.193 1.00 95.19 90 ARG A O 1
ATOM 692 N N . GLU A 1 91 ? 12.513 -0.803 -12.747 1.00 94.19 91 GLU A N 1
ATOM 693 C CA . GLU A 1 91 ? 13.032 -0.849 -11.379 1.00 94.19 91 GLU A CA 1
ATOM 694 C C . GLU A 1 91 ? 12.313 0.133 -10.453 1.00 94.19 91 GLU A C 1
ATOM 696 O O . GLU A 1 91 ? 11.915 -0.231 -9.341 1.00 94.19 91 GLU A O 1
ATOM 701 N N . VAL A 1 92 ? 12.096 1.368 -10.910 1.00 94.94 92 VAL A N 1
ATOM 702 C CA . VAL A 1 92 ? 11.373 2.387 -10.142 1.00 94.94 92 VAL A CA 1
ATOM 703 C C . VAL A 1 92 ? 9.946 1.932 -9.857 1.00 94.94 92 VAL A C 1
ATOM 705 O O . VAL A 1 92 ? 9.484 2.008 -8.713 1.00 94.94 92 VAL A O 1
ATOM 708 N N . LEU A 1 93 ? 9.239 1.445 -10.874 1.00 93.00 93 LEU A N 1
ATOM 709 C CA . LEU A 1 93 ? 7.857 1.000 -10.742 1.00 93.00 93 LEU A CA 1
ATOM 710 C C . LEU A 1 93 ? 7.740 -0.261 -9.877 1.00 93.00 93 LEU A C 1
ATOM 712 O O . LEU A 1 93 ? 6.879 -0.308 -8.997 1.00 93.00 93 LEU A O 1
ATOM 716 N N . LYS A 1 94 ? 8.646 -1.230 -10.035 1.00 91.94 94 LYS A N 1
ATOM 717 C CA . LYS A 1 94 ? 8.708 -2.443 -9.211 1.00 91.94 94 LYS A CA 1
ATOM 718 C C . LYS A 1 94 ? 8.973 -2.102 -7.746 1.00 91.94 94 LYS A C 1
ATOM 720 O O . LYS A 1 94 ? 8.242 -2.552 -6.865 1.00 91.94 94 LYS A O 1
ATOM 725 N N . ARG A 1 95 ? 9.929 -1.207 -7.470 1.00 94.50 95 ARG A N 1
ATOM 726 C CA . ARG A 1 95 ? 10.221 -0.730 -6.108 1.00 94.50 95 ARG A CA 1
ATOM 727 C C . ARG A 1 95 ? 9.016 -0.005 -5.497 1.00 94.50 95 ARG A C 1
ATOM 729 O O . ARG A 1 95 ? 8.660 -0.265 -4.346 1.00 94.50 95 ARG A O 1
ATOM 736 N N . ARG A 1 96 ? 8.338 0.859 -6.264 1.00 93.12 96 ARG A N 1
ATOM 737 C CA . ARG A 1 96 ? 7.089 1.522 -5.835 1.00 93.12 96 ARG A CA 1
ATOM 738 C C . ARG A 1 96 ? 5.990 0.507 -5.524 1.00 93.12 96 ARG A C 1
ATOM 740 O O . ARG A 1 96 ? 5.322 0.630 -4.495 1.00 93.12 96 ARG A O 1
ATOM 747 N N . PHE A 1 97 ? 5.820 -0.499 -6.378 1.00 94.12 97 PHE A N 1
ATOM 748 C CA . PHE A 1 97 ? 4.834 -1.559 -6.198 1.00 94.12 97 PHE A CA 1
ATOM 749 C C . PHE A 1 97 ? 5.104 -2.376 -4.928 1.00 94.12 97 PHE A C 1
ATOM 751 O O . PHE A 1 97 ? 4.199 -2.569 -4.115 1.00 94.12 97 PHE A O 1
ATOM 758 N N . GLU A 1 98 ? 6.354 -2.771 -4.683 1.00 92.94 98 GLU A N 1
ATOM 759 C CA . GLU A 1 98 ? 6.746 -3.493 -3.471 1.00 92.94 98 GLU A CA 1
ATOM 760 C C . GLU A 1 98 ? 6.494 -2.686 -2.193 1.00 92.94 98 GLU A C 1
ATOM 762 O O . GLU A 1 98 ? 5.955 -3.221 -1.220 1.00 92.94 98 GLU A O 1
ATOM 767 N N . ILE A 1 99 ? 6.845 -1.395 -2.187 1.00 94.12 99 ILE A N 1
ATOM 768 C CA . ILE A 1 99 ? 6.564 -0.500 -1.056 1.00 94.12 99 ILE A CA 1
ATOM 769 C C . ILE A 1 99 ? 5.051 -0.412 -0.832 1.00 94.12 99 ILE A C 1
ATOM 771 O O . ILE A 1 99 ? 4.585 -0.590 0.294 1.00 94.12 99 ILE A O 1
ATOM 775 N N . LYS A 1 100 ? 4.262 -0.217 -1.897 1.00 89.38 100 LYS A N 1
ATOM 776 C CA . LYS A 1 100 ? 2.794 -0.167 -1.821 1.00 89.38 100 LYS A CA 1
ATOM 777 C C . LYS A 1 100 ? 2.212 -1.471 -1.267 1.00 89.38 100 LYS A C 1
ATOM 779 O O . LYS A 1 100 ? 1.368 -1.418 -0.372 1.00 89.38 100 LYS A O 1
ATOM 784 N N . LYS A 1 101 ? 2.688 -2.634 -1.727 1.00 91.44 101 LYS A N 1
ATOM 785 C CA . LYS A 1 101 ? 2.264 -3.960 -1.239 1.00 91.44 101 LYS A CA 1
ATOM 786 C C . LYS A 1 101 ? 2.600 -4.145 0.245 1.00 91.44 101 LYS A C 1
ATOM 788 O O . LYS A 1 101 ? 1.746 -4.566 1.032 1.00 91.44 101 LYS A O 1
ATOM 793 N N . LYS A 1 102 ? 3.805 -3.753 0.669 1.00 91.38 102 LYS A N 1
ATOM 794 C CA . LYS A 1 102 ? 4.222 -3.776 2.084 1.00 91.38 102 LYS A CA 1
ATOM 795 C C . LYS A 1 102 ? 3.364 -2.844 2.951 1.00 91.38 102 LYS A C 1
ATOM 797 O O . LYS A 1 102 ? 2.902 -3.258 4.010 1.00 91.38 102 LYS A O 1
ATOM 802 N N . LEU A 1 103 ? 3.061 -1.631 2.488 1.00 91.00 103 LEU A N 1
ATOM 803 C CA . LEU A 1 103 ? 2.194 -0.692 3.210 1.00 91.00 103 LEU A CA 1
ATOM 804 C C . LEU A 1 103 ? 0.744 -1.191 3.316 1.00 91.00 103 LEU A C 1
ATOM 806 O O . LEU A 1 103 ? 0.162 -1.131 4.400 1.00 91.00 103 LEU A O 1
ATOM 810 N N . LYS A 1 104 ? 0.165 -1.720 2.227 1.00 88.31 104 LYS A N 1
ATOM 811 C CA . LYS A 1 104 ? -1.186 -2.315 2.228 1.00 88.31 104 LYS A CA 1
ATOM 812 C C . LYS A 1 104 ? -1.278 -3.457 3.253 1.00 88.31 104 LYS A C 1
ATOM 814 O O . LYS A 1 104 ? -2.180 -3.472 4.092 1.00 88.31 104 LYS A O 1
ATOM 819 N N . THR A 1 105 ? -0.323 -4.389 3.228 1.00 85.88 105 THR A N 1
ATOM 820 C CA . THR A 1 105 ? -0.310 -5.544 4.145 1.00 85.88 105 THR A CA 1
ATOM 821 C C . THR A 1 105 ? -0.087 -5.138 5.603 1.00 85.88 105 THR A C 1
ATOM 823 O O . THR A 1 105 ? -0.763 -5.673 6.484 1.00 85.88 105 THR A O 1
ATOM 826 N N . ALA A 1 106 ? 0.787 -4.163 5.872 1.00 89.44 106 ALA A N 1
ATOM 827 C CA . ALA A 1 106 ? 0.986 -3.613 7.213 1.00 89.44 106 ALA A CA 1
ATOM 828 C C . ALA A 1 106 ? -0.297 -2.961 7.757 1.00 89.44 106 ALA A C 1
ATOM 830 O O . ALA A 1 106 ? -0.747 -3.324 8.845 1.00 89.44 106 ALA A O 1
ATOM 831 N N . LYS A 1 107 ? -0.957 -2.098 6.969 1.00 89.38 107 LYS A N 1
ATOM 832 C CA . LYS A 1 107 ? -2.236 -1.467 7.347 1.00 89.38 107 LYS A CA 1
ATOM 833 C C . LYS A 1 107 ? -3.339 -2.501 7.616 1.00 89.38 107 LYS A C 1
ATOM 835 O O . LYS A 1 107 ? -4.078 -2.379 8.595 1.00 89.38 107 LYS A O 1
ATOM 840 N N . LYS A 1 108 ? -3.444 -3.550 6.787 1.00 87.25 108 LYS A N 1
ATOM 841 C CA . LYS A 1 108 ? -4.412 -4.651 6.975 1.00 87.25 108 LYS A CA 1
ATOM 842 C C . LYS A 1 108 ? -4.143 -5.425 8.272 1.00 87.25 108 LYS A C 1
ATOM 844 O O . LYS A 1 108 ? -5.085 -5.695 9.022 1.00 87.25 108 LYS A O 1
ATOM 849 N N . LYS A 1 109 ? -2.875 -5.742 8.569 1.00 88.62 109 LYS A N 1
ATOM 850 C CA . LYS A 1 109 ? -2.466 -6.415 9.817 1.00 88.62 109 LYS A CA 1
ATOM 851 C C . LYS A 1 109 ? -2.754 -5.556 11.049 1.00 88.62 109 LYS A C 1
ATOM 853 O O . LYS A 1 109 ? -3.386 -6.050 11.978 1.00 88.62 109 LYS A O 1
ATOM 858 N N . GLU A 1 110 ? -2.393 -4.275 11.021 1.00 87.75 110 GLU A N 1
ATOM 859 C CA . GLU A 1 110 ? -2.647 -3.334 12.118 1.00 87.75 110 GLU A CA 1
ATOM 860 C C . GLU A 1 110 ? -4.151 -3.201 12.413 1.00 87.75 110 GLU A C 1
ATOM 862 O O . GLU A 1 110 ? -4.583 -3.298 13.563 1.00 87.75 110 GLU A O 1
ATOM 867 N N . LYS A 1 111 ? -4.984 -3.055 11.371 1.00 87.50 111 LYS A N 1
ATOM 868 C CA . LYS A 1 111 ? -6.447 -2.986 11.519 1.00 87.50 111 LYS A CA 1
ATOM 869 C C . LYS A 1 111 ? -7.020 -4.274 12.117 1.00 87.50 111 LYS A C 1
ATOM 871 O O . LYS A 1 111 ? -7.914 -4.206 12.960 1.00 87.50 111 LYS A O 1
ATOM 876 N N . LYS A 1 112 ? -6.513 -5.443 11.705 1.00 87.25 112 LYS A N 1
ATOM 877 C CA . LYS A 1 112 ? -6.932 -6.745 12.249 1.00 87.25 112 LYS A CA 1
ATOM 878 C C . LYS A 1 112 ? -6.528 -6.902 13.718 1.00 87.25 112 LYS A C 1
ATOM 880 O O . LYS A 1 112 ? -7.334 -7.372 14.514 1.00 87.25 112 LYS A O 1
ATOM 885 N N . GLU A 1 113 ? -5.325 -6.474 14.090 1.00 86.44 113 GLU A N 1
ATOM 886 C CA . GLU A 1 113 ? -4.847 -6.538 15.474 1.00 86.44 113 GLU A CA 1
ATOM 887 C C . GLU A 1 113 ? -5.633 -5.596 16.397 1.00 86.44 113 GLU A C 1
ATOM 889 O O . GLU A 1 113 ? -6.049 -6.007 17.478 1.00 86.44 113 GLU A O 1
ATOM 894 N N . LYS A 1 114 ? -5.924 -4.365 15.950 1.00 86.94 114 LYS A N 1
ATOM 895 C CA . LYS A 1 114 ? -6.773 -3.422 16.698 1.00 86.94 114 LYS A CA 1
ATOM 896 C C . LYS A 1 114 ? -8.178 -3.978 16.931 1.00 86.94 114 LYS A C 1
ATOM 898 O O . LYS A 1 114 ? -8.673 -3.899 18.052 1.00 86.94 114 LYS A O 1
ATOM 903 N N . LYS A 1 115 ? -8.792 -4.587 15.909 1.00 85.44 115 LYS A N 1
ATOM 904 C CA . LYS A 1 115 ? -10.096 -5.257 16.052 1.00 85.44 115 LYS A CA 1
ATOM 905 C C . LYS A 1 115 ? -10.040 -6.396 17.069 1.00 85.44 115 LYS A C 1
ATOM 907 O O . LYS A 1 115 ? -10.889 -6.447 17.948 1.00 85.44 115 LYS A O 1
ATOM 912 N N . LYS A 1 116 ? -9.010 -7.247 17.004 1.00 85.56 116 LYS A N 1
ATOM 913 C CA . LYS A 1 116 ? -8.837 -8.359 17.949 1.00 85.56 116 LYS A CA 1
ATOM 914 C C . LYS A 1 116 ? -8.657 -7.870 19.392 1.00 85.56 116 LYS A C 1
ATOM 916 O O . LYS A 1 116 ? -9.273 -8.422 20.293 1.00 85.56 116 LYS A O 1
ATOM 921 N N . LYS A 1 117 ? -7.869 -6.810 19.613 1.00 85.31 117 LYS A N 1
ATOM 922 C CA . LYS A 1 117 ? -7.697 -6.201 20.946 1.00 85.31 117 LYS A CA 1
ATOM 923 C C . LYS A 1 117 ? -9.001 -5.610 21.485 1.00 85.31 117 LYS A C 1
ATOM 925 O O . LYS A 1 117 ? -9.298 -5.789 22.659 1.00 85.31 117 LYS A O 1
ATOM 930 N N . GLN A 1 118 ? -9.788 -4.941 20.640 1.00 79.56 118 GLN A N 1
ATOM 931 C CA . GLN A 1 118 ? -11.094 -4.405 21.039 1.00 79.56 118 GLN A CA 1
ATOM 932 C C . GLN A 1 118 ? -12.097 -5.510 21.380 1.00 79.56 118 GLN A C 1
ATOM 934 O O . GLN A 1 118 ? -12.844 -5.372 22.344 1.00 79.56 118 GLN A O 1
ATOM 939 N N . GLU A 1 119 ? -12.109 -6.601 20.616 1.00 79.81 119 GLU A N 1
ATOM 940 C CA . GLU A 1 119 ? -12.965 -7.759 20.878 1.00 79.81 119 GLU A CA 1
ATOM 941 C C . GLU A 1 119 ? -12.576 -8.452 22.192 1.00 79.81 119 GLU A C 1
ATOM 943 O O . GLU A 1 119 ? -13.436 -8.670 23.041 1.00 79.81 119 GLU A O 1
ATOM 948 N N . GLU A 1 120 ? -11.278 -8.669 22.428 1.00 79.56 120 GLU A N 1
ATOM 949 C CA . GLU A 1 120 ? -10.769 -9.233 23.685 1.00 79.56 120 GLU A CA 1
ATOM 950 C C . GLU A 1 120 ? -11.079 -8.328 24.894 1.00 79.56 120 GLU A C 1
ATOM 952 O O . GLU A 1 120 ? -11.442 -8.807 25.970 1.00 79.56 120 GLU A O 1
ATOM 957 N N . GLU A 1 121 ? -10.980 -7.004 24.739 1.00 81.00 121 GLU A N 1
ATOM 958 C CA . GLU A 1 121 ? -11.350 -6.053 25.791 1.00 81.00 121 GLU A CA 1
ATOM 959 C C . GLU A 1 121 ? -12.864 -6.063 26.061 1.00 81.00 121 GLU A C 1
ATOM 961 O O . GLU A 1 121 ? -13.290 -6.008 27.218 1.00 81.00 121 GLU A O 1
ATOM 966 N N . GLN A 1 122 ? -13.692 -6.170 25.017 1.00 77.81 122 GLN A N 1
ATOM 967 C CA . GLN A 1 122 ? -15.141 -6.305 25.168 1.00 77.81 122 GLN A CA 1
ATOM 968 C C . GLN A 1 122 ? -15.529 -7.626 25.836 1.00 77.81 122 GLN A C 1
ATOM 970 O O . GLN A 1 122 ? -16.419 -7.623 26.687 1.00 77.81 122 GLN A O 1
ATOM 975 N N . GLU A 1 123 ? -14.873 -8.738 25.508 1.00 77.50 123 GLU A N 1
ATOM 976 C CA . GLU A 1 123 ? -15.098 -10.020 26.182 1.00 77.50 123 GLU A CA 1
ATOM 977 C C . GLU A 1 123 ? -14.715 -9.958 27.660 1.00 77.50 123 GLU A C 1
ATOM 979 O O . GLU A 1 123 ? -15.506 -10.374 28.510 1.00 77.50 123 GLU A O 1
ATOM 984 N N . LYS A 1 124 ? -13.567 -9.354 27.996 1.00 82.00 124 LYS A N 1
ATOM 985 C CA . LYS A 1 124 ? -13.168 -9.139 29.396 1.00 82.00 124 LYS A CA 1
ATOM 986 C C . LYS A 1 124 ? -14.192 -8.293 30.151 1.00 82.00 124 LYS A C 1
ATOM 988 O O . LYS A 1 124 ? -14.579 -8.673 31.253 1.00 82.00 124 LYS A O 1
ATOM 993 N N . LYS A 1 125 ? -14.692 -7.208 29.545 1.00 79.62 125 LYS A N 1
ATOM 994 C CA . LYS A 1 125 ? -15.747 -6.362 30.135 1.00 79.62 125 LYS A CA 1
ATOM 995 C C . LYS A 1 125 ? -17.058 -7.121 30.348 1.00 79.62 125 LYS A C 1
ATOM 997 O O . LYS A 1 125 ? -17.677 -6.984 31.402 1.00 79.62 125 LYS A O 1
ATOM 1002 N N . LYS A 1 126 ? -17.474 -7.944 29.380 1.00 80.19 126 LYS A N 1
ATOM 1003 C CA . LYS A 1 126 ? -18.666 -8.800 29.511 1.00 80.19 126 LYS A CA 1
ATOM 1004 C C . LYS A 1 126 ? -18.493 -9.816 30.638 1.00 80.19 126 LYS A C 1
ATOM 1006 O O . LYS A 1 126 ? -19.405 -9.984 31.441 1.00 80.19 126 LYS A O 1
ATOM 1011 N N . LEU A 1 127 ? -17.321 -10.443 30.744 1.00 77.88 127 LEU A N 1
ATOM 1012 C CA . LEU A 1 127 ? -17.028 -11.404 31.805 1.00 77.88 127 LEU A CA 1
ATOM 1013 C C . LEU A 1 127 ? -17.076 -10.748 33.193 1.00 77.88 127 LEU A C 1
ATOM 1015 O O . LEU A 1 127 ? -17.732 -11.276 34.091 1.00 77.88 127 LEU A O 1
ATOM 1019 N N . THR A 1 128 ? -16.465 -9.569 33.359 1.00 76.44 128 THR A N 1
ATOM 1020 C CA . THR A 1 128 ? -16.532 -8.815 34.622 1.00 76.44 128 THR A CA 1
ATOM 1021 C C . THR A 1 128 ? -17.955 -8.374 34.956 1.00 76.44 128 THR A C 1
ATOM 1023 O O . THR A 1 128 ? -18.374 -8.489 36.105 1.00 76.44 128 THR A O 1
ATOM 1026 N N . GLN A 1 129 ? -18.737 -7.948 33.957 1.00 78.88 129 GLN A N 1
ATOM 1027 C CA . GLN A 1 129 ? -20.130 -7.542 34.151 1.00 78.88 129 GLN A CA 1
ATOM 1028 C C . GLN A 1 129 ? -21.016 -8.716 34.591 1.00 78.88 129 GLN A C 1
ATOM 1030 O O . GLN A 1 129 ? -21.869 -8.555 35.465 1.00 78.88 129 GLN A O 1
ATOM 1035 N N . ILE A 1 130 ? -20.808 -9.913 34.029 1.00 73.94 130 ILE A N 1
ATOM 1036 C CA . ILE A 1 130 ? -21.516 -11.127 34.458 1.00 73.94 130 ILE A CA 1
ATOM 1037 C C . ILE A 1 130 ? -21.175 -11.434 35.920 1.00 73.94 130 ILE A C 1
ATOM 1039 O O . ILE A 1 130 ? -22.082 -11.676 36.720 1.00 73.94 130 ILE A O 1
ATOM 1043 N N . GLN A 1 131 ? -19.899 -11.348 36.296 1.00 73.25 131 GLN A N 1
ATOM 1044 C CA . GLN A 1 131 ? -19.454 -11.600 37.666 1.00 73.25 131 GLN A CA 1
ATOM 1045 C C . GLN A 1 131 ? -20.060 -10.593 38.665 1.00 73.25 131 GLN A C 1
ATOM 1047 O O . GLN A 1 131 ? -20.609 -10.995 39.692 1.00 73.25 131 GLN A O 1
ATOM 1052 N N . GLU A 1 132 ? -20.069 -9.297 38.338 1.00 70.94 132 GLU A N 1
ATOM 1053 C CA . GLU A 1 132 ? -20.742 -8.266 39.144 1.00 70.94 132 GLU A CA 1
ATOM 1054 C C . GLU A 1 132 ? -22.259 -8.484 39.233 1.00 70.94 132 GLU A C 1
ATOM 1056 O O . GLU A 1 132 ? -22.850 -8.333 40.306 1.00 70.94 132 GLU A O 1
ATOM 1061 N N . SER A 1 133 ? -22.912 -8.879 38.138 1.00 69.69 133 SER A N 1
ATOM 1062 C CA . SER A 1 133 ? -24.355 -9.158 3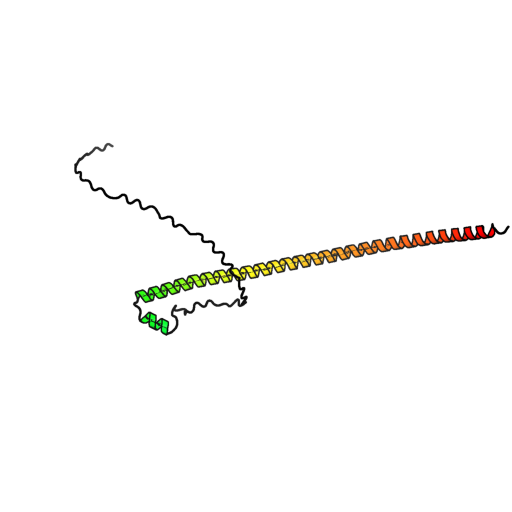8.130 1.00 69.69 133 SER A CA 1
ATOM 1063 C C . SER A 1 133 ? -24.726 -10.342 39.039 1.00 69.69 133 SER A C 1
ATOM 1065 O O . SER A 1 133 ? -25.740 -10.314 39.745 1.00 69.69 133 SER A O 1
ATOM 1067 N N . GLN A 1 134 ? -23.865 -11.360 39.114 1.00 70.19 134 GLN A N 1
ATOM 1068 C CA . GLN A 1 134 ? -24.046 -12.488 40.027 1.00 70.19 134 GLN A CA 1
ATOM 1069 C C . GLN A 1 134 ? -23.872 -12.064 41.490 1.00 70.19 134 GLN A C 1
ATOM 1071 O O . GLN A 1 134 ? -24.707 -12.395 42.331 1.00 70.19 134 GLN A O 1
ATOM 1076 N N . VAL A 1 135 ? -22.848 -11.266 41.803 1.00 71.00 135 VAL A N 1
ATOM 1077 C CA . VAL A 1 135 ? -22.626 -10.770 43.172 1.00 71.00 135 VAL A CA 1
ATOM 1078 C C . VAL A 1 135 ? -23.764 -9.849 43.622 1.00 71.00 135 VAL A C 1
ATOM 1080 O O . VAL A 1 135 ? -24.257 -9.961 44.748 1.00 71.00 135 VAL A O 1
ATOM 1083 N N . THR A 1 136 ? -24.222 -8.954 42.746 1.00 71.81 136 THR A N 1
ATOM 1084 C CA . THR A 1 136 ? -25.316 -8.020 43.051 1.00 71.81 136 THR A CA 1
ATOM 1085 C C . THR A 1 136 ? -26.655 -8.730 43.225 1.00 71.81 136 THR A C 1
ATOM 1087 O O . THR A 1 136 ? -27.376 -8.399 44.168 1.00 71.81 136 THR A O 1
ATOM 1090 N N . SER A 1 137 ? -26.981 -9.731 42.399 1.00 70.31 137 SER A N 1
ATOM 1091 C CA . SER A 1 137 ? -28.214 -10.519 42.554 1.00 70.31 137 SER A CA 1
ATOM 1092 C C . SER A 1 137 ? -28.246 -11.274 43.887 1.00 70.31 137 SER A C 1
ATOM 1094 O O . SER A 1 137 ? -29.233 -11.178 44.620 1.00 70.31 137 SER A O 1
ATOM 1096 N N . HIS A 1 138 ? -27.132 -11.899 44.277 1.00 65.62 138 HIS A N 1
ATOM 1097 C CA . HIS A 1 138 ? -27.023 -12.606 45.553 1.00 65.62 138 HIS A CA 1
ATOM 1098 C C . HIS A 1 138 ? -27.171 -11.660 46.759 1.00 65.62 138 HIS A C 1
ATOM 1100 O O . HIS A 1 138 ? -27.820 -11.975 47.759 1.00 65.62 138 HIS A O 1
ATOM 1106 N N . ASN A 1 139 ? -26.623 -10.445 46.664 1.00 68.94 139 ASN A N 1
ATOM 1107 C CA . ASN A 1 139 ? -26.768 -9.431 47.710 1.00 68.94 139 ASN A CA 1
ATOM 1108 C C . ASN A 1 139 ? -28.203 -8.871 47.785 1.00 68.94 139 ASN A C 1
ATOM 1110 O O . ASN A 1 139 ? -28.719 -8.601 48.875 1.00 68.94 139 ASN A O 1
ATOM 1114 N N . LYS A 1 140 ? -28.871 -8.732 46.633 1.00 74.50 140 LYS A N 1
ATOM 1115 C CA . LYS A 1 140 ? -30.262 -8.272 46.531 1.00 74.50 140 LYS A CA 1
ATOM 1116 C C . LYS A 1 140 ? -31.235 -9.286 47.135 1.00 74.50 140 LYS A C 1
ATOM 1118 O O . LYS A 1 140 ? -32.124 -8.886 47.883 1.00 74.50 140 LYS A O 1
ATOM 1123 N N . GLU A 1 141 ? -31.001 -10.582 46.932 1.00 70.12 141 GLU A N 1
ATOM 1124 C CA . GLU A 1 141 ? -31.775 -11.653 47.575 1.00 70.12 141 GLU A CA 1
ATOM 1125 C C . GLU A 1 141 ? -31.648 -11.613 49.108 1.00 70.12 141 GLU A C 1
ATOM 1127 O O . GLU A 1 141 ? -32.644 -11.674 49.834 1.00 70.12 141 GLU A O 1
ATOM 1132 N N . ARG A 1 142 ? -30.424 -11.434 49.628 1.00 73.69 142 ARG A N 1
ATOM 1133 C CA . ARG A 1 142 ? -30.192 -11.319 51.079 1.00 73.69 142 ARG A CA 1
ATOM 1134 C C . ARG A 1 142 ? -30.882 -10.099 51.692 1.00 73.69 142 ARG A C 1
ATOM 1136 O O . ARG A 1 142 ? -31.331 -10.179 52.835 1.00 73.69 142 ARG A O 1
ATOM 1143 N N . ARG A 1 143 ? -30.954 -8.977 50.965 1.00 73.31 143 ARG A N 1
ATOM 1144 C CA . ARG A 1 143 ? -31.687 -7.774 51.397 1.00 73.31 143 ARG A CA 1
ATOM 1145 C C . ARG A 1 143 ? -33.196 -8.005 51.396 1.00 73.31 143 ARG A C 1
ATOM 1147 O O . ARG A 1 143 ? -33.813 -7.792 52.430 1.00 73.31 143 ARG A O 1
ATOM 1154 N N . SER A 1 144 ? -33.749 -8.566 50.322 1.00 72.56 144 SER A N 1
ATOM 1155 C CA . SER A 1 144 ? -35.181 -8.882 50.226 1.00 72.56 144 SER A CA 1
ATOM 1156 C C . SER A 1 144 ? -35.662 -9.785 51.370 1.00 72.56 144 SER A C 1
ATOM 1158 O O . SER A 1 144 ? -36.629 -9.448 52.045 1.00 72.56 144 SER A O 1
ATOM 1160 N N . LYS A 1 145 ? -34.924 -10.857 51.701 1.00 72.00 145 LYS A N 1
ATOM 1161 C CA . LYS A 1 145 ? -35.245 -11.726 52.854 1.00 72.00 145 LYS A CA 1
ATOM 1162 C C . LYS A 1 145 ? -35.198 -11.009 54.209 1.00 72.00 145 LYS A C 1
ATOM 1164 O O . LYS A 1 145 ? -35.801 -11.482 55.174 1.00 72.00 145 LYS A O 1
ATOM 1169 N N . ARG A 1 146 ? -34.433 -9.919 54.331 1.00 71.06 146 ARG A N 1
ATOM 1170 C CA . ARG A 1 146 ? -34.402 -9.085 55.542 1.00 71.06 146 ARG A CA 1
ATOM 1171 C C . ARG A 1 146 ? -35.617 -8.164 55.585 1.00 71.06 146 ARG A C 1
ATOM 1173 O O . ARG A 1 146 ? -36.264 -8.097 56.626 1.00 71.06 146 ARG A O 1
ATOM 1180 N N . ASP A 1 147 ? -35.925 -7.512 54.473 1.00 71.44 147 ASP A N 1
ATOM 1181 C CA . ASP A 1 147 ? -37.023 -6.548 54.368 1.00 71.44 147 ASP A CA 1
ATOM 1182 C C . ASP A 1 147 ? -38.379 -7.245 54.557 1.00 71.44 147 ASP A C 1
ATOM 1184 O O . ASP A 1 147 ? -39.205 -6.800 55.347 1.00 71.44 147 ASP A O 1
ATOM 1188 N N . GLU A 1 148 ? -38.543 -8.447 54.004 1.00 71.75 148 GLU A N 1
ATOM 1189 C CA . GLU A 1 148 ? -39.746 -9.272 54.173 1.00 71.75 148 GLU A CA 1
ATOM 1190 C C . GLU A 1 148 ? -39.988 -9.697 55.640 1.00 71.75 148 GLU A C 1
ATOM 1192 O O . GLU A 1 148 ? -41.125 -9.892 56.078 1.00 71.75 148 GLU A O 1
ATOM 1197 N N . LYS A 1 149 ? -38.923 -9.821 56.449 1.00 74.56 149 LYS A N 1
ATOM 1198 C CA . LYS A 1 149 ? -39.041 -10.062 57.900 1.00 74.56 149 LYS A CA 1
ATOM 1199 C C . LYS A 1 149 ? -39.429 -8.803 58.672 1.00 74.56 149 LYS A C 1
ATOM 1201 O O . LYS A 1 149 ? -40.055 -8.919 59.727 1.00 74.56 149 LYS A O 1
ATOM 1206 N N . LEU A 1 150 ? -39.029 -7.627 58.194 1.00 70.19 150 LEU A N 1
ATOM 1207 C CA . LEU A 1 150 ? -39.414 -6.351 58.794 1.00 70.19 150 LEU A CA 1
ATOM 1208 C C . LEU A 1 150 ? -40.882 -6.037 58.494 1.00 70.19 150 LEU A C 1
ATOM 1210 O O . LEU A 1 150 ? -41.599 -5.663 59.419 1.00 70.19 150 LEU A O 1
ATOM 1214 N N . ASP A 1 151 ? -41.349 -6.318 57.276 1.00 76.00 151 ASP A N 1
ATOM 1215 C CA . ASP A 1 151 ? -42.752 -6.137 56.881 1.00 76.00 151 ASP A CA 1
ATOM 1216 C C . ASP A 1 151 ? -43.717 -7.047 57.652 1.00 76.00 151 ASP A C 1
ATOM 1218 O O . ASP A 1 151 ? -44.785 -6.623 58.088 1.00 76.00 151 ASP A O 1
ATOM 1222 N N . LYS A 1 152 ? -43.322 -8.294 57.934 1.00 81.12 152 LYS A N 1
ATOM 1223 C CA . LYS A 1 152 ? -44.124 -9.180 58.800 1.00 81.12 152 LYS A CA 1
ATOM 1224 C C . LYS A 1 152 ? -44.228 -8.650 60.234 1.00 81.12 152 LYS A C 1
ATOM 1226 O O . LYS A 1 152 ? -45.263 -8.801 60.880 1.00 81.12 152 LYS A O 1
ATOM 1231 N N . LYS A 1 153 ? -43.165 -8.018 60.748 1.00 79.19 153 LYS A N 1
ATOM 1232 C CA . LYS A 1 153 ? -43.177 -7.379 62.074 1.00 79.19 153 LYS A CA 1
ATOM 1233 C C . LYS A 1 153 ? -44.020 -6.104 62.096 1.00 79.19 153 LYS A C 1
ATOM 1235 O O . LYS A 1 153 ? -44.686 -5.862 63.101 1.00 79.19 153 LYS A O 1
ATOM 1240 N N . SER A 1 154 ? -43.986 -5.293 61.038 1.00 80.62 154 SER A N 1
ATOM 1241 C CA . SER A 1 154 ? -44.782 -4.065 60.959 1.00 80.62 154 SER A CA 1
ATOM 1242 C C . SER A 1 154 ? -46.276 -4.377 60.853 1.00 80.62 154 SER A C 1
ATOM 1244 O O . SER A 1 154 ? -47.042 -3.815 61.634 1.00 80.62 154 SER A O 1
ATOM 1246 N N . GLN A 1 155 ? -46.672 -5.351 60.024 1.00 84.38 155 GLN A N 1
ATOM 1247 C CA . GLN A 1 155 ? -48.063 -5.819 59.939 1.00 84.38 155 GLN A CA 1
ATOM 1248 C C . GLN A 1 155 ? -48.605 -6.295 61.292 1.00 84.38 155 GLN A C 1
ATOM 1250 O O . GLN A 1 155 ? -49.678 -5.866 61.710 1.00 84.38 155 GLN A O 1
ATOM 1255 N N . ALA A 1 156 ? -47.845 -7.116 62.026 1.00 85.38 156 ALA A N 1
ATOM 1256 C CA . ALA A 1 156 ? -48.275 -7.608 63.338 1.00 85.38 156 ALA A CA 1
ATOM 1257 C C . ALA A 1 156 ? -48.466 -6.474 64.368 1.00 85.38 156 ALA A C 1
ATOM 1259 O O . ALA A 1 156 ? -49.375 -6.511 65.199 1.00 85.38 156 ALA A O 1
ATOM 1260 N N . MET A 1 157 ? -47.619 -5.442 64.320 1.00 83.94 157 MET A N 1
ATOM 1261 C CA . MET A 1 157 ? -47.747 -4.272 65.195 1.00 83.94 157 MET A CA 1
ATOM 1262 C C . MET A 1 157 ? -48.941 -3.391 64.821 1.00 83.94 157 MET A C 1
ATOM 1264 O O . MET A 1 157 ? -49.590 -2.841 65.714 1.00 83.94 157 MET A O 1
ATOM 1268 N N . GLU A 1 158 ? -49.231 -3.248 63.529 1.00 84.38 158 GLU A N 1
ATOM 1269 C CA . GLU A 1 158 ? -50.380 -2.496 63.027 1.00 84.38 158 GLU A CA 1
ATOM 1270 C C . GLU A 1 158 ? -51.702 -3.176 63.400 1.00 84.38 158 GLU A C 1
ATOM 1272 O O . GLU A 1 158 ? -52.608 -2.515 63.911 1.00 84.38 158 GLU A O 1
ATOM 1277 N N . GLU A 1 159 ? -51.777 -4.503 63.276 1.00 83.69 159 GLU A N 1
ATOM 1278 C CA . GLU A 1 159 ? -52.949 -5.288 63.670 1.00 83.69 159 GLU A CA 1
ATOM 1279 C C . GLU A 1 159 ? -53.245 -5.167 65.175 1.00 83.69 159 GLU A C 1
ATOM 1281 O O . GLU A 1 159 ? -54.381 -4.886 65.563 1.00 83.69 159 GLU A O 1
ATOM 1286 N N . LEU A 1 160 ? -52.218 -5.241 66.033 1.00 80.75 160 LEU A N 1
ATOM 1287 C CA . LEU A 1 160 ? -52.365 -5.012 67.479 1.00 80.75 160 LEU A CA 1
ATOM 1288 C C . LEU A 1 160 ? -52.827 -3.587 67.815 1.00 80.75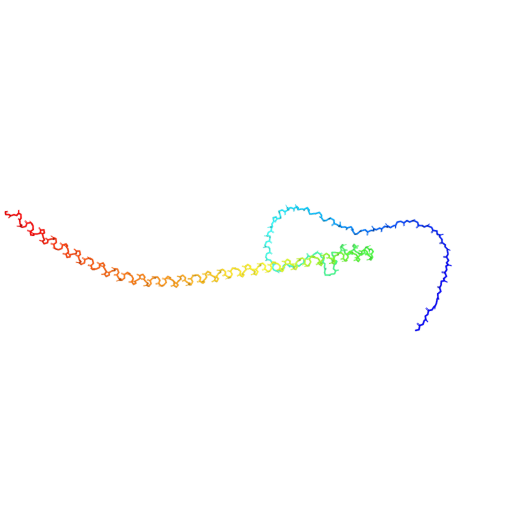 160 LEU A C 1
ATOM 1290 O O . LEU A 1 160 ? -53.563 -3.370 68.787 1.00 80.75 160 LEU A O 1
ATOM 1294 N N . LYS A 1 161 ? -52.387 -2.594 67.034 1.00 84.06 161 LYS A N 1
ATOM 1295 C CA . LYS A 1 161 ? -52.809 -1.197 67.193 1.00 84.06 161 LYS A CA 1
ATOM 1296 C C . LYS A 1 161 ? -54.280 -1.035 66.815 1.00 84.06 161 LYS A C 1
ATOM 1298 O O . LYS A 1 161 ? -55.040 -0.469 67.601 1.00 84.06 161 LYS A O 1
ATOM 1303 N N . ALA A 1 162 ? -54.682 -1.606 65.682 1.00 83.81 162 ALA A N 1
ATOM 1304 C CA . ALA A 1 162 ? -56.060 -1.608 65.211 1.00 83.81 162 ALA A CA 1
ATOM 1305 C C . ALA A 1 162 ? -56.995 -2.365 66.170 1.00 83.81 162 ALA A C 1
ATOM 1307 O O . ALA A 1 162 ? -58.117 -1.928 66.425 1.00 83.81 162 ALA A O 1
ATOM 1308 N N . GLU A 1 163 ? -56.545 -3.477 66.756 1.00 78.50 163 GLU A N 1
ATOM 1309 C CA . GLU A 1 163 ? -57.325 -4.224 67.744 1.00 78.50 163 GLU A CA 1
ATOM 1310 C C . GLU A 1 163 ? -57.522 -3.423 69.041 1.00 78.50 163 GLU A C 1
ATOM 1312 O O . GLU A 1 163 ? -58.637 -3.349 69.571 1.00 78.50 163 GLU A O 1
ATOM 1317 N N . ARG A 1 164 ? -56.467 -2.758 69.537 1.00 75.69 164 ARG A N 1
ATOM 1318 C CA . ARG A 1 164 ? -56.575 -1.844 70.687 1.00 75.69 164 ARG A CA 1
ATOM 1319 C C . ARG A 1 164 ? -57.536 -0.694 70.411 1.00 75.69 164 ARG A C 1
ATOM 1321 O O . ARG A 1 164 ? -58.321 -0.349 71.292 1.00 75.69 164 ARG A O 1
ATOM 1328 N N . GLU A 1 165 ? -57.498 -0.125 69.214 1.00 74.00 165 GLU A N 1
ATOM 1329 C CA . GLU A 1 165 ? -58.387 0.965 68.820 1.00 74.00 165 GLU A CA 1
ATOM 1330 C C . GLU A 1 165 ? -59.847 0.502 68.722 1.00 74.00 165 GLU A C 1
ATOM 1332 O O . GLU A 1 165 ? -60.729 1.122 69.312 1.00 74.00 165 GLU A O 1
ATOM 1337 N N . LYS A 1 166 ? -60.114 -0.660 68.110 1.00 75.69 166 LY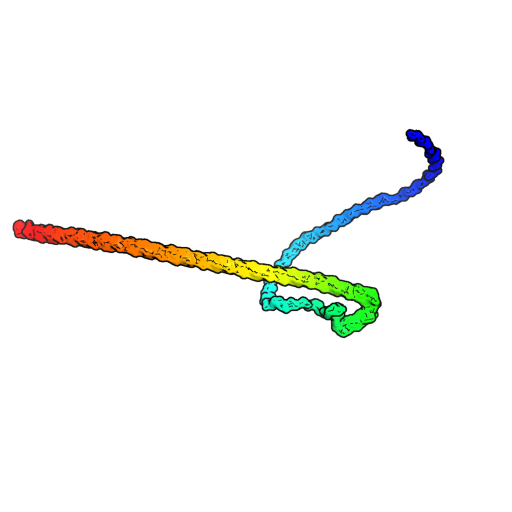S A N 1
ATOM 1338 C CA . LYS A 1 166 ? -61.455 -1.273 68.086 1.00 75.69 166 LYS A CA 1
ATOM 1339 C C . LYS A 1 166 ? -61.988 -1.555 69.491 1.00 75.69 166 LYS A C 1
ATOM 1341 O O . LYS A 1 166 ? -63.172 -1.337 69.747 1.00 75.69 166 LYS A O 1
ATOM 1346 N N . ARG A 1 167 ? -61.133 -2.013 70.413 1.00 67.88 167 ARG A N 1
ATOM 1347 C CA . ARG A 1 167 ? -61.503 -2.238 71.820 1.00 67.88 167 ARG A CA 1
ATOM 1348 C C . ARG A 1 167 ? -61.859 -0.922 72.514 1.00 67.88 167 ARG A C 1
ATOM 1350 O O . ARG A 1 167 ? -62.894 -0.863 73.169 1.00 67.88 167 ARG A O 1
ATOM 1357 N N . LYS A 1 168 ? -61.064 0.130 72.300 1.00 69.44 168 LYS A N 1
ATOM 1358 C CA . LYS A 1 168 ? -61.288 1.473 72.859 1.00 69.44 168 LYS A CA 1
ATOM 1359 C C . LYS A 1 168 ? -62.559 2.131 72.302 1.00 69.44 168 LYS A C 1
ATOM 1361 O O . LYS A 1 168 ? -63.320 2.727 73.059 1.00 69.44 168 LYS A O 1
ATOM 1366 N N . ASN A 1 169 ? -62.842 1.938 71.014 1.00 63.75 169 ASN A N 1
ATOM 1367 C CA . ASN A 1 169 ? -64.047 2.441 70.349 1.00 63.75 169 ASN A CA 1
ATOM 1368 C C . ASN A 1 169 ? -65.308 1.661 70.766 1.00 63.75 169 ASN A C 1
ATOM 1370 O O . ASN A 1 169 ? -66.384 2.244 70.858 1.00 63.75 169 ASN A O 1
ATOM 1374 N N . ARG A 1 170 ? -65.191 0.361 71.081 1.00 60.38 170 ARG A N 1
ATOM 1375 C CA . ARG A 1 170 ? -66.279 -0.438 71.679 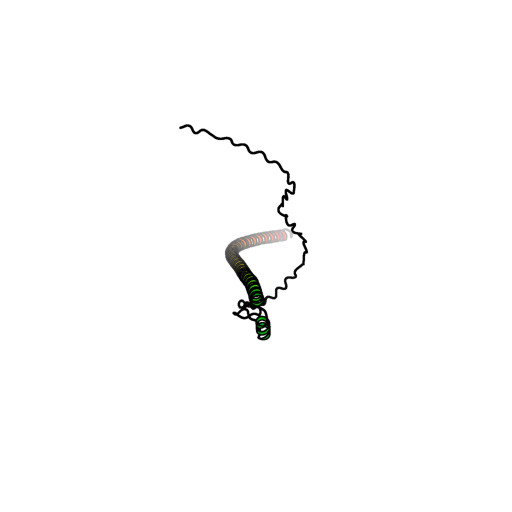1.00 60.38 170 ARG A CA 1
ATOM 1376 C C . ARG A 1 170 ? -66.618 0.015 73.095 1.00 60.38 170 ARG A C 1
ATOM 1378 O O . ARG A 1 170 ? -67.793 0.173 73.404 1.00 60.38 170 ARG A O 1
ATOM 1385 N N . THR A 1 171 ? -65.610 0.246 73.933 1.00 58.97 171 THR A N 1
ATOM 1386 C CA . THR A 1 171 ? -65.818 0.757 75.296 1.00 58.97 171 THR A CA 1
ATOM 1387 C C . THR A 1 171 ? -66.284 2.213 75.301 1.00 58.97 171 THR A C 1
ATOM 1389 O O . THR A 1 171 ? -67.089 2.580 76.143 1.00 58.97 171 THR A O 1
ATOM 1392 N N . GLY A 1 172 ? -65.848 3.029 74.335 1.00 57.72 172 GLY A N 1
ATOM 1393 C CA . GLY A 1 172 ? -66.338 4.398 74.146 1.00 57.72 172 GLY A CA 1
ATOM 1394 C C . GLY A 1 172 ? -67.785 4.466 73.644 1.00 57.72 172 GLY A C 1
ATOM 1395 O O . GLY A 1 172 ? -68.521 5.351 74.058 1.00 57.72 172 GLY A O 1
ATOM 1396 N N . LYS A 1 173 ? -68.227 3.506 72.815 1.00 53.75 173 LYS A N 1
ATOM 1397 C CA . LYS A 1 173 ? -69.641 3.381 72.412 1.00 53.75 173 LYS A CA 1
ATOM 1398 C C . LYS A 1 173 ? -70.554 2.955 73.564 1.00 53.75 173 LYS A C 1
ATOM 1400 O O . LYS A 1 173 ? -71.642 3.492 73.676 1.00 53.75 173 LYS A O 1
ATOM 1405 N N . TRP A 1 174 ? -70.105 2.039 74.424 1.00 50.72 174 TRP A N 1
ATOM 1406 C CA . TRP A 1 174 ? -70.869 1.600 75.604 1.00 50.72 174 TRP A CA 1
ATOM 1407 C C . TRP A 1 174 ? -70.854 2.601 76.771 1.00 50.72 174 TRP A C 1
ATOM 1409 O O . TRP A 1 174 ? -71.671 2.486 77.675 1.00 50.72 174 TRP A O 1
ATOM 1419 N N . GLY A 1 175 ? -69.936 3.571 76.771 1.00 50.78 175 GLY A N 1
ATOM 1420 C CA . GLY A 1 175 ? -69.869 4.638 77.777 1.00 50.78 175 GLY A CA 1
ATOM 1421 C C . GLY A 1 175 ? -70.663 5.903 77.432 1.00 50.78 175 GLY A C 1
ATOM 1422 O O . GLY A 1 175 ? -70.673 6.821 78.240 1.00 50.78 175 GLY A O 1
ATOM 1423 N N . ASN A 1 176 ? -71.293 5.962 76.253 1.00 48.81 176 ASN A N 1
ATOM 1424 C CA . ASN A 1 176 ? -72.095 7.101 75.778 1.00 48.81 176 ASN A CA 1
ATOM 1425 C C . ASN A 1 176 ? -73.601 6.774 75.660 1.00 48.81 176 ASN A C 1
ATOM 1427 O O . ASN A 1 176 ? -74.357 7.561 75.096 1.00 48.81 176 ASN A O 1
ATOM 1431 N N . GLU A 1 177 ? -74.031 5.620 76.175 1.00 47.72 177 GLU A N 1
ATOM 1432 C CA . GLU A 1 177 ? -75.439 5.242 76.355 1.00 47.72 177 GLU A CA 1
ATOM 1433 C C . GLU A 1 177 ? -75.744 5.072 77.853 1.00 47.72 177 GLU A C 1
ATOM 1435 O O . GLU A 1 177 ? -76.170 4.003 78.262 1.00 47.72 177 GLU A O 1
ATOM 1440 N N . TYR A 1 178 ? -75.480 6.088 78.680 1.00 40.38 178 TYR A N 1
ATOM 1441 C CA . TYR A 1 178 ? -76.109 6.291 79.996 1.00 40.38 178 TYR A CA 1
ATOM 1442 C C . TYR A 1 178 ? -76.083 7.776 80.355 1.00 40.38 178 TYR A C 1
ATOM 1444 O O . TYR A 1 178 ? -75.022 8.407 80.147 1.00 40.38 178 TYR A O 1
#

Foldseek 3Di:
DDDDDDDDDDDDDDDDDDDPPPDDDDDDDDDPPPPPPPPPPPPPPPPDLPPDDCPQADPQRAHDPVSVVVLVPDDPVVSVVSSVVSVVVSVVSVVVVVVVSVVVVVVVVVVVVVVVVVVVVVVVVVVVVVVVVVVVVVVVVVVVVVVVVVVVVVVVVVVVVVVVVVVVVVVVVVVPPD

Organism: Myodes glareolus (NCBI:txid447135)

pLDDT: mean 74.14, std 16.02, range [39.0, 95.25]

Radius of gyration: 50.5 Å; chains: 1; bounding box: 152×53×117 Å